Protein AF-A0A238ZY10-F1 (afdb_monomer_lite)

Organism: NCBI:txid147047

InterPro domains:
  IPR012902 Prokaryotic N-terminal methylation site [PF07963] (8-32)
  IPR012902 Prokaryotic N-terminal methylation site [PS00409] (11-31)
  IPR012902 Prokaryotic N-terminal methylation site [TIGR02532] (12-32)
  IPR045584 Pilin-like [SSF54523] (13-118)

Radius of gyration: 29.39 Å; chains: 1; bounding box: 100×25×64 Å

Foldseek 3Di:
DDDDDDPDPPDDDDPVNVVVVVVVVVVVCVPVVVVVVVVVVVVVVVVQVVQVVLLVVLLVVLQVVLCVVVVDRDLFPLSSQVSCPRLHPQQSDQQADDDPQWGWHFDGDLFKTKIFIGGVRRPGTPDIDIDTDPNRD

Secondary structure (DSSP, 8-state):
-----------PPPHHHHHHHHHHHHHHHHHHHHHHHHHHHHHHHHHHHHHHHHHHHHHHHHHHHHHHHHSS--SSHHHHHT-HHHH-TTTTSTT-EEETTEEEEEEE-SSEEEEEEEETTS-SEEEEEEEE-TT--

Sequence (137 aa):
MEQKKQNRREGGFTLIELISVIIILGILAAVVVPKYFDMTDKAQSAAYKGAMSEGMARFNMAYAQYIMNTNAVPTDIPGVLATPSYLGTGAETDTGVNIGDYNMQYVKSATELQVTLRSKGGATVLSTMTTAWPNSN

Structure (mmCIF, N/CA/C/O backbone):
data_AF-A0A238ZY10-F1
#
_entry.id   AF-A0A238ZY10-F1
#
loop_
_atom_site.group_PDB
_atom_site.id
_atom_site.type_symbol
_atom_site.label_atom_id
_atom_site.label_alt_id
_atom_site.label_comp_id
_atom_site.label_asym_id
_atom_site.label_entity_id
_atom_site.label_seq_id
_atom_site.pdbx_PDB_ins_code
_atom_site.Cartn_x
_atom_site.Cartn_y
_atom_site.Cartn_z
_atom_site.occupancy
_atom_site.B_iso_or_equiv
_atom_site.auth_seq_id
_atom_site.auth_comp_id
_atom_site.auth_asym_id
_atom_site.auth_atom_id
_atom_site.pdbx_PDB_model_num
ATOM 1 N N . MET A 1 1 ? -72.941 -11.789 32.526 1.00 57.84 1 MET A N 1
ATOM 2 C CA . MET A 1 1 ? -71.646 -12.473 32.325 1.00 57.84 1 MET A CA 1
ATOM 3 C C . MET A 1 1 ? -70.565 -11.409 32.425 1.00 57.84 1 MET A C 1
ATOM 5 O O . MET A 1 1 ? -70.491 -10.557 31.551 1.00 57.84 1 MET A O 1
ATOM 9 N N . GLU A 1 2 ? -69.832 -11.367 33.534 1.00 55.69 2 GLU A N 1
ATOM 10 C CA . GLU A 1 2 ? -68.807 -10.349 33.797 1.00 55.69 2 GLU A CA 1
ATOM 11 C C . GLU A 1 2 ? -67.499 -10.753 33.097 1.00 55.69 2 GLU A C 1
ATOM 13 O O . GLU A 1 2 ? -66.900 -11.777 33.423 1.00 55.69 2 GLU A O 1
ATOM 18 N N . GLN A 1 3 ? -67.083 -9.994 32.080 1.00 67.00 3 GLN A N 1
ATOM 19 C CA . GLN A 1 3 ? -65.811 -10.225 31.392 1.00 67.00 3 GLN A CA 1
ATOM 20 C C . GLN A 1 3 ? -64.669 -9.614 32.206 1.00 67.00 3 GLN A C 1
ATOM 22 O O . GLN A 1 3 ? -64.454 -8.402 32.212 1.00 67.00 3 GLN A O 1
ATOM 27 N N . LYS A 1 4 ? -63.906 -10.478 32.878 1.00 62.88 4 LYS A N 1
ATOM 28 C CA . LYS A 1 4 ? -62.689 -10.111 33.604 1.00 62.88 4 LYS A CA 1
ATOM 29 C C . LYS A 1 4 ? -61.579 -9.775 32.601 1.00 62.88 4 LYS A C 1
ATOM 31 O O . LYS A 1 4 ? -60.897 -10.661 32.087 1.00 62.88 4 LYS A O 1
ATOM 36 N N . LYS A 1 5 ? -61.415 -8.485 32.294 1.00 67.38 5 LYS A N 1
ATOM 37 C CA . LYS A 1 5 ? -60.354 -7.970 31.417 1.00 67.38 5 LYS A CA 1
ATOM 38 C C . LYS A 1 5 ? -58.996 -8.211 32.089 1.00 67.38 5 LYS A C 1
ATOM 40 O O . LYS A 1 5 ? -58.681 -7.601 33.107 1.00 67.38 5 LYS A O 1
ATOM 45 N N . GLN A 1 6 ? -58.208 -9.144 31.558 1.00 69.94 6 GLN A N 1
ATOM 46 C CA . GLN A 1 6 ? -56.842 -9.378 32.024 1.00 69.94 6 GLN A CA 1
ATOM 47 C C . GLN A 1 6 ? -55.959 -8.201 31.587 1.00 69.94 6 GLN A C 1
ATOM 49 O O . GLN A 1 6 ? -55.618 -8.083 30.411 1.00 69.94 6 GLN A O 1
ATOM 54 N N . ASN A 1 7 ? -55.594 -7.321 32.525 1.00 66.38 7 ASN A N 1
ATOM 55 C CA . ASN A 1 7 ? -54.560 -6.312 32.295 1.00 66.38 7 ASN A CA 1
ATOM 56 C C . ASN A 1 7 ? -53.223 -7.031 32.083 1.00 66.38 7 ASN A C 1
ATOM 58 O O . ASN A 1 7 ? -52.633 -7.558 33.028 1.00 66.38 7 ASN A O 1
ATOM 62 N N . ARG A 1 8 ? -52.749 -7.068 30.834 1.00 70.94 8 ARG A N 1
ATOM 63 C CA . ARG A 1 8 ? -51.366 -7.446 30.539 1.00 70.94 8 ARG A CA 1
ATOM 64 C C . ARG A 1 8 ? -50.479 -6.379 31.173 1.00 70.94 8 ARG A C 1
ATOM 66 O O . ARG A 1 8 ? -50.649 -5.197 30.896 1.00 70.94 8 ARG A O 1
ATOM 73 N N . ARG A 1 9 ? -49.580 -6.787 32.067 1.00 68.94 9 ARG A N 1
ATOM 74 C CA . ARG A 1 9 ? -48.542 -5.899 32.593 1.00 68.94 9 ARG A CA 1
ATOM 75 C C . ARG A 1 9 ? -47.607 -5.578 31.433 1.00 68.94 9 ARG A C 1
ATOM 77 O O . ARG A 1 9 ? -46.805 -6.422 31.049 1.00 68.94 9 ARG A O 1
ATOM 84 N N . GLU A 1 10 ? -47.758 -4.400 30.846 1.00 68.38 10 GLU A N 1
ATOM 85 C CA . GLU A 1 10 ? -46.750 -3.834 29.957 1.00 68.38 10 GLU A CA 1
ATOM 86 C C . GLU A 1 10 ? -45.498 -3.596 30.809 1.00 68.38 10 GLU A C 1
ATOM 88 O O . GLU A 1 10 ? -45.470 -2.729 31.682 1.00 68.38 10 GLU A O 1
ATOM 93 N N . GLY A 1 11 ? -44.502 -4.469 30.649 1.00 73.00 11 GLY A N 1
ATOM 94 C CA . GLY A 1 11 ? -43.211 -4.333 31.310 1.00 73.00 11 GLY A CA 1
ATOM 95 C C . GLY A 1 11 ? -42.468 -3.157 30.693 1.00 73.00 11 GLY A C 1
ATOM 96 O O . GLY A 1 11 ? -41.996 -3.256 29.565 1.00 73.00 11 GLY A O 1
ATOM 97 N N . GLY A 1 12 ? -42.416 -2.034 31.406 1.00 76.69 12 GLY A N 1
ATOM 98 C CA . GLY A 1 12 ? -41.589 -0.896 31.017 1.00 76.69 12 GLY A CA 1
ATOM 99 C C . GLY A 1 12 ? -40.100 -1.238 31.102 1.00 76.69 12 GLY A C 1
ATOM 100 O O . GLY A 1 12 ? -39.686 -2.001 31.973 1.00 76.69 12 GLY A O 1
ATOM 101 N N . PHE A 1 13 ? -39.307 -0.654 30.204 1.00 82.00 13 PHE A N 1
ATOM 102 C CA . PHE A 1 13 ? -37.849 -0.768 30.198 1.00 82.00 13 PHE A CA 1
ATOM 103 C C . PHE A 1 13 ? -37.267 -0.119 31.460 1.00 82.00 13 PHE A C 1
ATOM 105 O O . PHE A 1 13 ? -37.601 1.025 31.782 1.00 82.00 13 PHE A O 1
ATOM 112 N N . THR A 1 14 ? -36.417 -0.829 32.198 1.00 90.19 14 THR A N 1
ATOM 113 C CA . THR A 1 14 ? -35.843 -0.297 33.438 1.00 90.19 14 THR A CA 1
ATOM 114 C C . THR A 1 14 ? -34.590 0.538 33.158 1.00 90.19 14 THR A C 1
ATOM 116 O O . THR A 1 14 ? -33.818 0.268 32.238 1.00 90.19 14 THR A O 1
ATOM 119 N N . LEU A 1 15 ? -34.336 1.561 33.983 1.00 91.38 15 LEU A N 1
ATOM 120 C CA . LEU A 1 15 ? -33.096 2.345 33.880 1.00 91.38 15 LEU A CA 1
ATOM 121 C C . LEU A 1 15 ? -31.853 1.476 34.112 1.00 91.38 15 LEU A C 1
ATOM 123 O O . LEU A 1 15 ? -30.816 1.710 33.496 1.00 91.38 15 LEU A O 1
ATOM 127 N N . ILE A 1 16 ? -31.960 0.455 34.967 1.00 92.06 16 ILE A N 1
ATOM 128 C CA . ILE A 1 16 ? -30.852 -0.461 35.239 1.00 92.06 16 ILE A CA 1
ATOM 129 C C . ILE A 1 16 ? -30.516 -1.336 34.024 1.00 92.06 16 ILE A C 1
ATOM 131 O O . ILE A 1 16 ? -29.337 -1.575 33.769 1.00 92.06 16 ILE A O 1
ATOM 135 N N . GLU A 1 17 ? -31.510 -1.741 33.223 1.00 91.06 17 GLU A N 1
ATOM 136 C CA . GLU A 1 17 ? -31.268 -2.430 31.948 1.00 91.06 17 GLU A CA 1
ATOM 137 C C . GLU A 1 17 ? -30.469 -1.541 30.998 1.00 91.06 17 GLU A C 1
ATOM 139 O O . GLU A 1 17 ? -29.444 -1.985 30.484 1.00 91.06 17 GLU A O 1
ATOM 144 N N . LEU A 1 18 ? -30.844 -0.265 30.847 1.00 92.94 18 LEU A N 1
ATOM 145 C CA . LEU A 1 18 ? -30.088 0.663 30.000 1.00 92.94 18 LEU A CA 1
ATOM 146 C C . LEU A 1 18 ? -28.638 0.824 30.486 1.00 92.94 18 LEU A C 1
ATOM 148 O O . LEU A 1 18 ? -27.702 0.762 29.690 1.00 92.94 18 LEU A O 1
ATOM 152 N N . ILE A 1 19 ? -28.455 1.010 31.798 1.00 95.25 19 ILE A N 1
ATOM 153 C CA . ILE A 1 19 ? -27.143 1.239 32.416 1.00 95.25 19 ILE A CA 1
ATOM 154 C C . ILE A 1 19 ? -26.244 0.007 32.263 1.00 95.25 19 ILE A C 1
ATOM 156 O O . ILE A 1 19 ? -25.077 0.133 31.897 1.00 95.25 19 ILE A O 1
ATOM 160 N N . SER A 1 20 ? -26.775 -1.194 32.493 1.00 94.50 20 SER A N 1
ATOM 161 C CA . SER A 1 20 ? -25.995 -2.425 32.336 1.00 94.50 20 SER A CA 1
ATOM 162 C C . SER A 1 20 ? -25.524 -2.633 30.890 1.00 94.50 20 SER A C 1
ATOM 164 O O . SER A 1 20 ? -24.373 -3.007 30.669 1.00 94.50 20 SER A O 1
ATOM 166 N N . VAL A 1 21 ? -26.361 -2.301 29.899 1.00 95.50 21 VAL A N 1
ATOM 167 C CA . VAL A 1 21 ? -26.024 -2.423 28.474 1.00 95.50 21 VAL A CA 1
ATOM 168 C C . VAL A 1 21 ? -24.904 -1.463 28.081 1.00 95.50 21 VAL A C 1
ATOM 170 O O . VAL A 1 21 ? -23.936 -1.892 27.455 1.00 95.50 21 VAL A O 1
ATOM 173 N N . ILE A 1 22 ? -24.978 -0.187 28.473 1.00 96.06 22 ILE A N 1
ATOM 174 C CA . ILE A 1 22 ? -23.916 0.780 28.144 1.00 96.06 22 ILE A CA 1
ATOM 175 C C . ILE A 1 22 ? -22.592 0.445 28.842 1.00 96.06 22 ILE A C 1
ATOM 177 O O . ILE A 1 22 ? -21.535 0.676 28.261 1.00 96.06 22 ILE A O 1
ATOM 181 N N . ILE A 1 23 ? -22.629 -0.147 30.044 1.00 96.56 23 ILE A N 1
ATOM 182 C CA . ILE A 1 23 ? -21.424 -0.619 30.743 1.00 96.56 23 ILE A CA 1
ATOM 183 C C . ILE A 1 23 ? -20.775 -1.761 29.958 1.00 96.56 23 ILE A C 1
ATOM 185 O O . ILE A 1 23 ? -19.575 -1.716 29.688 1.00 96.56 23 ILE A O 1
ATOM 189 N N . ILE A 1 24 ? -21.560 -2.762 29.550 1.00 96.75 24 ILE A N 1
ATOM 190 C CA . ILE A 1 24 ? -21.052 -3.895 28.766 1.00 96.75 24 ILE A CA 1
ATOM 191 C C . ILE A 1 24 ? -20.489 -3.404 27.425 1.00 96.75 24 ILE A C 1
ATOM 193 O O . ILE A 1 24 ? -19.367 -3.764 27.066 1.00 96.75 24 ILE A O 1
ATOM 197 N N . LEU A 1 25 ? -21.219 -2.541 26.708 1.00 96.81 25 LEU A N 1
ATOM 198 C CA . LEU A 1 25 ? -20.749 -1.947 25.453 1.00 96.81 25 LEU A CA 1
ATOM 199 C C . LEU A 1 25 ? -19.479 -1.109 25.653 1.00 96.81 25 LEU A C 1
ATOM 201 O O . LEU A 1 25 ? -18.592 -1.166 24.808 1.00 96.81 25 LEU A O 1
ATOM 205 N N . GLY A 1 26 ? -19.350 -0.392 26.771 1.00 97.06 26 GLY A N 1
ATOM 206 C CA . GLY A 1 26 ? -18.149 0.371 27.112 1.00 97.06 26 GLY A CA 1
ATOM 207 C C . GLY A 1 26 ? -16.914 -0.512 27.300 1.00 97.06 26 GLY A C 1
ATOM 208 O O . GLY A 1 26 ? -15.859 -0.220 26.738 1.00 97.06 26 GLY A O 1
ATOM 209 N N . ILE A 1 27 ? -17.049 -1.629 28.024 1.00 97.25 27 ILE A N 1
ATOM 210 C CA . ILE A 1 27 ? -15.952 -2.591 28.229 1.00 97.25 27 ILE A CA 1
ATOM 211 C C . ILE A 1 27 ? -15.562 -3.255 26.902 1.00 97.25 27 ILE A C 1
ATOM 213 O O . ILE A 1 27 ? -14.376 -3.348 26.580 1.00 97.25 27 ILE A O 1
ATOM 217 N N . LEU A 1 28 ? -16.547 -3.687 26.107 1.00 97.38 28 LEU A N 1
ATOM 218 C CA . LEU A 1 28 ? -16.291 -4.288 24.796 1.00 97.38 28 LEU A CA 1
ATOM 219 C C . LEU A 1 28 ? -15.612 -3.296 23.847 1.00 97.38 28 LEU A C 1
ATOM 221 O O . LEU A 1 28 ? -14.628 -3.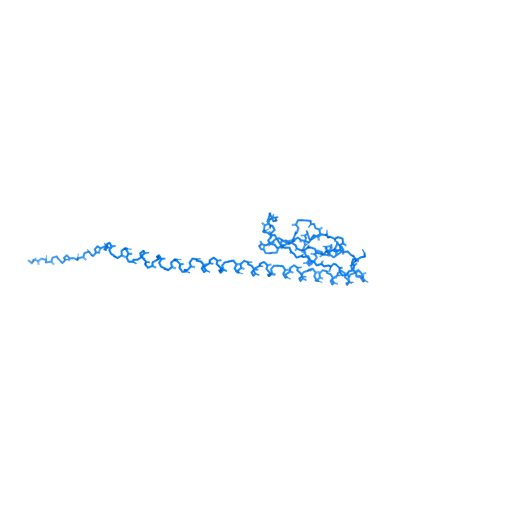652 23.200 1.00 97.38 28 LEU A O 1
ATOM 225 N N . ALA A 1 29 ? -16.086 -2.049 23.796 1.00 96.56 29 ALA A N 1
ATOM 226 C CA . ALA A 1 29 ? -15.497 -1.008 22.961 1.00 96.56 29 ALA A CA 1
ATOM 227 C C . ALA A 1 29 ? -14.040 -0.727 23.351 1.00 96.56 29 ALA A C 1
ATOM 229 O O . ALA A 1 29 ? -13.185 -0.655 22.470 1.00 96.56 29 ALA A O 1
ATOM 230 N N . ALA A 1 30 ? -13.731 -0.655 24.651 1.00 96.50 30 ALA A N 1
ATOM 231 C CA . ALA A 1 30 ? -12.373 -0.407 25.134 1.00 96.50 30 ALA A CA 1
ATOM 232 C C . ALA A 1 30 ? -11.353 -1.455 24.646 1.00 96.50 30 ALA A C 1
ATOM 234 O O . ALA A 1 30 ? -10.201 -1.114 24.390 1.00 96.50 30 ALA A O 1
ATOM 235 N N . VAL A 1 31 ? -11.768 -2.715 24.477 1.00 95.50 31 VAL A N 1
ATOM 236 C CA . VAL A 1 31 ? -10.890 -3.801 24.005 1.00 95.50 31 VAL A CA 1
ATOM 237 C C . VAL A 1 31 ? -10.902 -3.940 22.480 1.00 95.50 31 VAL A C 1
ATOM 239 O O . VAL A 1 31 ? -9.864 -4.185 21.865 1.00 95.50 31 VAL A O 1
ATOM 242 N N . VAL A 1 32 ? -12.070 -3.810 21.847 1.00 96.06 32 VAL A N 1
ATOM 243 C CA . VAL A 1 32 ? -12.244 -4.090 20.412 1.00 96.06 32 VAL A CA 1
ATOM 244 C C . VAL A 1 32 ? -11.706 -2.962 19.538 1.00 96.06 32 VAL A C 1
ATOM 246 O O . VAL A 1 32 ? -11.076 -3.239 18.519 1.00 96.06 32 VAL A O 1
ATOM 249 N N . VAL A 1 33 ? -11.922 -1.705 19.927 1.00 95.88 33 VAL A N 1
ATOM 250 C CA . VAL A 1 33 ? -11.533 -0.531 19.133 1.00 95.88 33 VAL A CA 1
ATOM 251 C C . VAL A 1 33 ? -10.026 -0.479 18.827 1.00 95.88 33 VAL A C 1
ATOM 253 O O . VAL A 1 33 ? -9.693 -0.388 17.646 1.00 95.88 33 VAL A O 1
ATOM 256 N N . PRO A 1 34 ? -9.095 -0.592 19.800 1.00 94.56 34 PRO A N 1
ATOM 257 C CA . PRO A 1 34 ? -7.663 -0.548 19.485 1.00 94.56 34 PRO A CA 1
ATOM 258 C C . PRO A 1 34 ? -7.238 -1.707 18.574 1.00 94.56 34 PRO A C 1
ATOM 260 O O . PRO A 1 34 ? -6.538 -1.505 17.586 1.00 94.56 34 PRO A O 1
ATOM 263 N N . LYS A 1 35 ? -7.749 -2.917 18.834 1.00 95.38 35 LYS A N 1
ATOM 264 C CA . LYS A 1 35 ? -7.467 -4.098 18.008 1.00 95.38 35 LYS A CA 1
ATOM 265 C C . LYS A 1 35 ? -7.974 -3.941 16.573 1.00 95.38 35 LYS A C 1
ATOM 267 O O . LYS A 1 35 ? -7.349 -4.455 15.647 1.00 95.38 35 LYS A O 1
ATOM 272 N N . TYR A 1 36 ? -9.115 -3.278 16.388 1.00 95.62 36 TYR A N 1
ATOM 273 C CA . TYR A 1 36 ? -9.661 -3.004 15.066 1.00 95.62 36 TYR A CA 1
ATOM 274 C C . TYR A 1 36 ? -8.716 -2.107 14.260 1.00 95.62 36 TYR A C 1
ATOM 276 O O . TYR A 1 36 ? -8.369 -2.479 13.141 1.00 95.62 36 TYR A O 1
ATOM 284 N N . PHE A 1 37 ? -8.231 -1.006 14.845 1.00 95.69 37 PHE A N 1
ATOM 285 C CA . PHE A 1 37 ? -7.269 -0.116 14.185 1.00 95.69 37 PHE A CA 1
ATOM 286 C C . PHE A 1 37 ? -5.946 -0.823 13.855 1.00 95.69 37 PHE A C 1
ATOM 288 O O . PHE A 1 37 ? -5.485 -0.770 12.716 1.00 95.69 37 PHE A O 1
ATOM 295 N N . ASP A 1 38 ? -5.398 -1.603 14.790 1.00 96.12 38 ASP A N 1
ATOM 296 C CA . ASP A 1 38 ? -4.190 -2.397 14.529 1.00 96.12 38 ASP A CA 1
ATOM 297 C C . ASP A 1 38 ? -4.381 -3.384 13.364 1.00 96.12 38 ASP A C 1
ATOM 299 O O . ASP A 1 38 ? -3.466 -3.637 12.577 1.00 96.12 38 ASP A O 1
ATOM 303 N N . MET A 1 39 ? -5.567 -3.992 13.259 1.00 96.25 39 MET A N 1
ATOM 304 C CA . MET A 1 39 ? -5.887 -4.921 12.177 1.00 96.25 39 MET A CA 1
ATOM 305 C C . MET A 1 39 ? -6.015 -4.195 10.838 1.00 96.25 39 MET A C 1
ATOM 307 O O . MET A 1 39 ? -5.508 -4.702 9.834 1.00 96.25 39 MET A O 1
ATOM 311 N N . THR A 1 40 ? -6.651 -3.020 10.809 1.00 95.38 40 THR A N 1
ATOM 312 C CA . THR A 1 40 ? -6.759 -2.225 9.582 1.00 95.38 40 THR A CA 1
ATOM 313 C C . THR A 1 40 ? -5.396 -1.747 9.097 1.00 95.38 40 THR A C 1
ATOM 315 O O . THR A 1 40 ? -5.118 -1.845 7.904 1.00 95.38 40 THR A O 1
ATOM 318 N N . ASP A 1 41 ? -4.508 -1.336 10.002 1.00 93.06 41 ASP A N 1
ATOM 319 C CA . ASP A 1 41 ? -3.162 -0.876 9.646 1.00 93.06 41 ASP A CA 1
ATOM 320 C C . ASP A 1 41 ? -2.307 -2.020 9.091 1.00 93.06 41 ASP A C 1
ATOM 322 O O . ASP A 1 41 ? -1.626 -1.878 8.070 1.00 93.06 41 ASP A O 1
ATOM 326 N N . LYS A 1 42 ? -2.395 -3.208 9.705 1.00 94.12 42 LYS A N 1
ATOM 327 C CA . LYS A 1 42 ? -1.742 -4.421 9.187 1.00 94.12 42 LYS A CA 1
ATOM 328 C C . LYS A 1 42 ? -2.277 -4.815 7.814 1.00 94.12 42 LYS A C 1
ATOM 330 O O . LYS A 1 42 ? -1.484 -5.179 6.945 1.00 94.12 42 LYS A O 1
ATOM 335 N N . ALA A 1 43 ? -3.591 -4.729 7.607 1.00 93.69 43 ALA A N 1
ATOM 336 C CA . ALA A 1 43 ? -4.211 -5.022 6.319 1.00 93.69 43 ALA A CA 1
ATOM 337 C C . ALA A 1 43 ? -3.741 -4.042 5.232 1.00 93.69 43 ALA A C 1
ATOM 339 O O . ALA A 1 43 ? -3.356 -4.477 4.147 1.00 93.69 43 ALA A O 1
ATOM 340 N N . GLN A 1 44 ? -3.684 -2.741 5.536 1.00 90.50 44 GLN A N 1
ATOM 341 C CA . GLN A 1 44 ? -3.158 -1.732 4.612 1.00 90.50 44 GLN A CA 1
ATOM 342 C C . GLN A 1 44 ? -1.680 -1.969 4.286 1.00 90.50 44 GLN A C 1
ATOM 344 O O . GLN A 1 44 ? -1.303 -1.980 3.118 1.00 90.50 44 GLN A O 1
ATOM 349 N N . SER A 1 45 ? -0.842 -2.239 5.293 1.00 90.00 45 SER A N 1
ATOM 350 C CA . SER A 1 45 ? 0.578 -2.537 5.073 1.00 90.00 45 SER A CA 1
ATOM 351 C C . SER A 1 45 ? 0.783 -3.778 4.196 1.00 90.00 45 SER A C 1
ATOM 353 O O . SER A 1 45 ? 1.642 -3.780 3.311 1.00 90.00 45 SER A O 1
ATOM 355 N N . ALA A 1 46 ? -0.020 -4.827 4.401 1.00 91.44 46 ALA A N 1
ATOM 356 C CA . ALA A 1 46 ? 0.008 -6.022 3.563 1.00 91.44 46 ALA A CA 1
ATOM 357 C C . ALA A 1 46 ? -0.403 -5.714 2.115 1.00 91.44 46 ALA A C 1
ATOM 359 O O . ALA A 1 46 ? 0.263 -6.174 1.186 1.00 91.44 46 ALA A O 1
ATOM 360 N N . ALA A 1 47 ? -1.435 -4.889 1.918 1.00 90.44 47 ALA A N 1
ATOM 361 C CA . ALA A 1 47 ? -1.863 -4.448 0.594 1.00 90.44 47 ALA A CA 1
ATOM 362 C C . ALA A 1 47 ? -0.772 -3.632 -0.125 1.00 90.44 47 ALA A C 1
ATOM 364 O O . ALA A 1 47 ? -0.480 -3.904 -1.289 1.00 90.44 47 ALA A O 1
ATOM 365 N N . TYR A 1 48 ? -0.090 -2.714 0.575 1.00 89.62 48 TYR A N 1
ATOM 366 C CA . TYR A 1 48 ? 1.024 -1.941 0.006 1.00 89.62 48 TYR A CA 1
ATOM 367 C C . TYR A 1 48 ? 2.179 -2.840 -0.441 1.00 89.62 48 TYR A C 1
ATOM 369 O O . TYR A 1 48 ? 2.712 -2.675 -1.537 1.00 89.62 48 TYR A O 1
ATOM 377 N N . LYS A 1 49 ? 2.550 -3.826 0.384 1.00 89.00 49 LYS A N 1
ATOM 378 C CA . LYS A 1 49 ? 3.595 -4.799 0.036 1.00 89.00 49 LYS A CA 1
ATOM 379 C C . LYS A 1 49 ? 3.196 -5.661 -1.162 1.00 89.00 49 LYS A C 1
ATOM 381 O O . LYS A 1 49 ? 4.032 -5.899 -2.029 1.00 89.00 49 LYS A O 1
ATOM 386 N N . GLY A 1 50 ? 1.937 -6.097 -1.222 1.00 90.69 50 GLY A N 1
ATOM 387 C CA . GLY A 1 50 ? 1.402 -6.859 -2.350 1.00 90.69 50 GLY A CA 1
ATOM 388 C C . GLY A 1 50 ? 1.483 -6.076 -3.660 1.00 90.69 50 GLY A C 1
ATOM 389 O O . GLY A 1 50 ? 2.051 -6.569 -4.631 1.00 90.69 50 GLY A O 1
ATOM 390 N N . ALA A 1 51 ? 1.014 -4.827 -3.653 1.00 89.44 51 ALA A N 1
ATOM 391 C CA . ALA A 1 51 ? 1.073 -3.956 -4.824 1.00 89.44 51 ALA A CA 1
ATOM 392 C C . ALA A 1 51 ? 2.519 -3.667 -5.264 1.00 89.44 51 ALA A C 1
ATOM 394 O O . ALA A 1 51 ? 2.833 -3.745 -6.448 1.00 89.44 51 ALA A O 1
ATOM 395 N N . MET A 1 52 ? 3.431 -3.411 -4.319 1.00 87.75 52 MET A N 1
ATOM 396 C CA . MET A 1 52 ? 4.850 -3.207 -4.635 1.00 87.75 52 MET A CA 1
ATOM 397 C C . MET A 1 52 ? 5.486 -4.457 -5.265 1.00 87.75 52 MET A C 1
ATOM 399 O O . MET A 1 52 ? 6.229 -4.354 -6.242 1.00 87.75 52 MET A O 1
ATOM 403 N N . SER A 1 53 ? 5.170 -5.646 -4.739 1.00 88.94 53 SER A N 1
ATOM 404 C CA . SER A 1 53 ? 5.636 -6.917 -5.304 1.00 88.94 53 SER A CA 1
ATOM 405 C C . SER A 1 53 ? 5.119 -7.134 -6.726 1.00 88.94 53 SER A C 1
ATOM 407 O O . SER A 1 53 ? 5.852 -7.659 -7.563 1.00 88.94 53 SER A O 1
ATOM 409 N N . GLU A 1 54 ? 3.879 -6.735 -7.011 1.00 88.12 54 GLU A N 1
ATOM 410 C CA . GLU A 1 54 ? 3.324 -6.798 -8.361 1.00 88.12 54 GLU A CA 1
ATOM 411 C C . GLU A 1 54 ? 4.098 -5.887 -9.320 1.00 88.12 54 GLU A C 1
ATOM 413 O O . GLU A 1 54 ? 4.517 -6.342 -10.384 1.00 88.12 54 GLU A O 1
ATOM 418 N N . GLY A 1 55 ? 4.367 -4.634 -8.944 1.00 85.88 55 GLY A N 1
ATOM 419 C CA . GLY A 1 55 ? 5.155 -3.734 -9.790 1.00 85.88 55 GLY A CA 1
ATOM 420 C C . GLY A 1 55 ? 6.568 -4.244 -10.066 1.00 85.88 55 GLY A C 1
ATOM 421 O O . GLY A 1 55 ? 7.039 -4.179 -11.198 1.00 85.88 55 GLY A O 1
ATOM 422 N N . MET A 1 56 ? 7.221 -4.845 -9.070 1.00 85.31 56 MET A N 1
ATOM 423 C CA . MET A 1 56 ? 8.513 -5.519 -9.259 1.00 85.31 56 MET A CA 1
ATOM 424 C C . MET A 1 56 ? 8.437 -6.707 -10.212 1.00 85.31 56 MET A C 1
ATOM 426 O O . MET A 1 56 ? 9.287 -6.845 -11.092 1.00 85.31 56 MET A O 1
ATOM 430 N N . ALA A 1 57 ? 7.401 -7.537 -10.101 1.00 88.56 57 ALA A N 1
ATOM 431 C CA . ALA A 1 57 ? 7.192 -8.632 -11.040 1.00 88.56 57 ALA A CA 1
ATOM 432 C C . ALA A 1 57 ? 6.986 -8.113 -12.473 1.00 88.56 57 ALA A C 1
ATOM 434 O O . ALA A 1 57 ? 7.593 -8.629 -13.411 1.00 88.56 57 ALA A O 1
ATOM 435 N N . ARG A 1 58 ? 6.190 -7.050 -12.645 1.00 87.56 58 ARG A N 1
ATOM 436 C CA . ARG A 1 58 ? 5.948 -6.415 -13.951 1.00 87.56 58 ARG A CA 1
ATOM 437 C C . ARG A 1 58 ? 7.221 -5.799 -14.532 1.00 87.56 58 ARG A C 1
ATOM 439 O O . ARG A 1 58 ? 7.468 -5.960 -15.725 1.00 87.56 58 ARG A O 1
ATOM 446 N N . PHE A 1 59 ? 8.052 -5.174 -13.698 1.00 85.88 59 PHE A N 1
ATOM 447 C CA . PHE A 1 59 ? 9.357 -4.655 -14.103 1.00 85.88 59 PHE A CA 1
ATOM 448 C C . PHE A 1 59 ? 10.306 -5.762 -14.567 1.00 85.88 59 PHE A C 1
ATOM 450 O O . PHE A 1 59 ? 10.896 -5.647 -15.636 1.00 85.88 59 PHE A O 1
ATOM 457 N N . ASN A 1 60 ? 10.401 -6.869 -13.830 1.00 88.12 60 ASN A N 1
ATOM 458 C CA . ASN A 1 60 ? 11.229 -8.009 -14.232 1.00 88.12 60 ASN A CA 1
ATOM 459 C C . ASN A 1 60 ? 10.765 -8.626 -15.560 1.00 88.12 60 ASN A C 1
ATOM 461 O O . ASN A 1 60 ? 11.589 -8.998 -16.394 1.00 88.12 60 ASN A O 1
ATOM 465 N N . MET A 1 61 ? 9.450 -8.701 -15.783 1.00 89.56 61 MET A N 1
ATOM 466 C CA . MET A 1 61 ? 8.886 -9.163 -17.054 1.00 89.56 61 MET A CA 1
ATOM 467 C C . MET A 1 61 ? 9.227 -8.212 -18.207 1.00 89.56 61 MET A C 1
ATOM 469 O O . MET A 1 61 ? 9.636 -8.671 -19.271 1.00 89.56 61 MET A O 1
ATOM 473 N N . ALA A 1 62 ? 9.115 -6.898 -17.991 1.00 88.94 62 ALA A N 1
ATOM 474 C CA . ALA A 1 62 ? 9.534 -5.876 -18.952 1.00 88.94 62 ALA A CA 1
ATOM 475 C C . ALA A 1 62 ? 11.034 -5.950 -19.271 1.00 88.94 62 ALA A C 1
ATOM 477 O O . ALA A 1 62 ? 11.422 -5.944 -20.438 1.00 88.94 62 ALA A O 1
ATOM 478 N N . TYR A 1 63 ? 11.874 -6.114 -18.249 1.00 87.94 63 TYR A N 1
ATOM 479 C CA . TYR A 1 63 ? 13.316 -6.294 -18.397 1.00 87.94 63 TYR A CA 1
ATOM 480 C C . TYR A 1 63 ? 13.650 -7.526 -19.251 1.00 87.94 63 TYR A C 1
ATOM 482 O O . TYR A 1 63 ? 14.432 -7.440 -20.198 1.00 87.94 63 TYR A O 1
ATOM 490 N N . ALA A 1 64 ? 13.017 -8.668 -18.967 1.00 89.12 64 ALA A N 1
ATOM 491 C CA . ALA A 1 64 ? 13.198 -9.883 -19.756 1.00 89.12 64 ALA A CA 1
ATOM 492 C C . ALA A 1 64 ? 12.760 -9.680 -21.215 1.00 89.12 64 ALA A C 1
ATOM 494 O O . ALA A 1 64 ? 13.474 -10.072 -22.138 1.00 89.12 64 ALA A O 1
ATOM 495 N N . GLN A 1 65 ? 11.624 -9.012 -21.437 1.00 88.75 65 GLN A N 1
ATOM 496 C CA . GLN A 1 65 ? 11.135 -8.728 -22.784 1.00 88.75 65 GLN A CA 1
ATOM 497 C C . GLN A 1 65 ? 12.065 -7.795 -23.565 1.00 88.75 65 GLN A C 1
ATOM 499 O O . GLN A 1 65 ? 12.273 -7.999 -24.761 1.00 88.75 65 GLN A O 1
ATOM 504 N N . TYR A 1 66 ? 12.659 -6.803 -22.897 1.00 87.44 66 TYR A N 1
ATOM 505 C CA . TYR A 1 66 ? 13.644 -5.919 -23.512 1.00 87.44 66 TYR A CA 1
ATOM 506 C C . TYR A 1 66 ? 14.829 -6.714 -24.067 1.00 87.44 66 TYR A C 1
ATOM 508 O O . TYR A 1 66 ? 15.201 -6.533 -25.228 1.00 87.44 66 TYR A O 1
ATOM 516 N N . ILE A 1 67 ? 15.379 -7.638 -23.274 1.00 89.62 67 ILE A N 1
ATOM 517 C CA . ILE A 1 67 ? 16.500 -8.485 -23.702 1.00 89.62 67 ILE A CA 1
ATOM 518 C C . ILE A 1 67 ? 16.088 -9.363 -24.883 1.00 89.62 67 ILE A C 1
ATOM 520 O O . ILE A 1 67 ? 16.834 -9.467 -25.852 1.00 89.62 67 ILE A O 1
ATOM 524 N N . MET A 1 68 ? 14.892 -9.956 -24.841 1.00 89.94 68 MET A N 1
ATOM 525 C CA . MET A 1 68 ? 14.396 -10.805 -25.930 1.00 89.94 68 MET A CA 1
ATOM 526 C C . MET A 1 68 ? 14.214 -10.045 -27.250 1.00 89.94 68 MET A C 1
ATOM 528 O O . MET A 1 68 ? 14.448 -10.610 -28.314 1.00 89.94 68 MET A O 1
ATOM 532 N N . ASN A 1 69 ? 13.803 -8.777 -27.195 1.00 88.50 69 ASN A N 1
ATOM 533 C CA . ASN A 1 69 ? 13.523 -7.983 -28.393 1.00 88.50 69 ASN A CA 1
ATOM 534 C C . ASN A 1 69 ? 14.767 -7.292 -28.962 1.00 88.50 69 ASN A C 1
ATOM 536 O O . ASN A 1 69 ? 14.898 -7.157 -30.176 1.00 88.50 69 ASN A O 1
ATOM 540 N N . THR A 1 70 ? 15.667 -6.827 -28.095 1.00 87.75 70 THR A N 1
ATOM 541 C CA . THR A 1 70 ? 16.844 -6.040 -28.502 1.00 87.75 70 THR A CA 1
ATOM 542 C C . THR A 1 70 ? 18.121 -6.872 -28.589 1.00 87.75 70 THR A C 1
ATOM 544 O O . THR A 1 70 ? 19.110 -6.402 -29.146 1.00 87.75 70 THR A O 1
ATOM 547 N N . ASN A 1 71 ? 18.114 -8.098 -28.048 1.00 88.69 71 ASN A N 1
ATOM 548 C CA . ASN A 1 71 ? 19.306 -8.924 -27.827 1.00 88.69 71 ASN A CA 1
ATOM 549 C C . ASN A 1 71 ? 20.416 -8.192 -27.049 1.00 88.69 71 ASN A C 1
ATOM 551 O O . ASN A 1 71 ? 21.594 -8.525 -27.179 1.00 88.69 71 ASN A O 1
ATOM 555 N N . ALA A 1 72 ? 20.050 -7.196 -26.242 1.00 86.38 72 ALA A N 1
ATOM 556 C CA . ALA A 1 72 ? 20.964 -6.395 -25.448 1.00 86.38 72 ALA A CA 1
ATOM 557 C C . ALA A 1 72 ? 20.460 -6.282 -24.008 1.00 86.38 72 ALA A C 1
ATOM 559 O O . ALA A 1 72 ? 19.258 -6.264 -23.740 1.00 86.38 72 ALA A O 1
ATOM 560 N N . VAL A 1 73 ? 21.398 -6.195 -23.066 1.00 85.06 73 VAL A N 1
ATOM 561 C CA . VAL A 1 73 ? 21.074 -5.881 -21.673 1.00 85.06 73 VAL A CA 1
ATOM 562 C C . VAL A 1 73 ? 20.761 -4.382 -21.596 1.00 85.06 73 VAL A C 1
ATOM 564 O O . VAL A 1 73 ? 21.589 -3.591 -22.055 1.00 85.06 73 VAL A O 1
ATOM 567 N N . PRO A 1 74 ? 19.604 -3.964 -21.051 1.00 83.38 74 PRO A N 1
ATOM 568 C CA . PRO A 1 74 ? 19.246 -2.551 -21.004 1.00 83.38 74 PRO A CA 1
ATOM 569 C C . PRO A 1 74 ? 20.226 -1.804 -20.112 1.00 83.38 74 PRO A C 1
ATOM 571 O O . PRO A 1 74 ? 20.334 -2.126 -18.938 1.00 83.38 74 PRO A O 1
ATOM 574 N N . THR A 1 75 ? 20.950 -0.829 -20.654 1.00 82.06 75 THR A N 1
ATOM 575 C CA . THR A 1 75 ? 21.950 -0.032 -19.918 1.00 82.06 75 THR A CA 1
ATOM 576 C C . THR A 1 75 ? 21.328 1.069 -19.070 1.00 82.06 75 THR A C 1
ATOM 578 O O . THR A 1 75 ? 22.007 1.671 -18.246 1.00 82.06 75 THR A O 1
ATOM 581 N N . ASP A 1 76 ? 20.039 1.339 -19.262 1.00 79.50 76 ASP A N 1
ATOM 582 C CA . ASP A 1 76 ? 19.296 2.344 -18.529 1.00 79.50 76 ASP A CA 1
ATOM 583 C C . ASP A 1 76 ? 17.859 1.890 -18.227 1.00 79.50 76 ASP A C 1
ATOM 585 O O . ASP A 1 76 ? 17.287 0.999 -18.859 1.00 79.50 76 ASP A O 1
ATOM 589 N N . ILE A 1 77 ? 17.269 2.520 -17.215 1.00 79.12 77 ILE A N 1
ATOM 590 C CA . ILE A 1 77 ? 15.895 2.250 -16.787 1.00 79.12 77 ILE A CA 1
ATOM 591 C C . ILE A 1 77 ? 14.861 2.659 -17.853 1.00 79.12 77 ILE A C 1
ATOM 593 O O . ILE A 1 77 ? 13.928 1.886 -18.076 1.00 79.12 77 ILE A O 1
ATOM 597 N N . PRO A 1 78 ? 14.983 3.812 -18.551 1.00 79.75 78 PRO A N 1
ATOM 598 C CA . PRO A 1 78 ? 14.040 4.194 -19.603 1.00 79.75 78 PRO A CA 1
ATOM 599 C C . PRO A 1 78 ? 13.882 3.157 -20.710 1.00 79.75 78 PRO A C 1
ATOM 601 O O . PRO A 1 78 ? 12.761 2.962 -21.173 1.00 79.75 78 PRO A O 1
ATOM 604 N N . GLY A 1 79 ? 14.960 2.468 -21.106 1.00 77.81 79 GLY A N 1
ATOM 605 C CA . GLY A 1 79 ? 14.878 1.393 -22.090 1.00 77.81 79 GLY A CA 1
ATOM 606 C C . GLY A 1 79 ? 13.908 0.289 -21.665 1.00 77.81 79 GLY A C 1
ATOM 607 O O . GLY A 1 79 ? 13.122 -0.189 -22.479 1.00 77.81 79 GLY A O 1
ATOM 608 N N . VAL A 1 80 ? 13.896 -0.059 -20.376 1.00 83.31 80 VAL A N 1
ATOM 609 C CA . VAL A 1 80 ? 12.963 -1.047 -19.816 1.00 83.31 80 VAL A CA 1
ATOM 610 C C . VAL A 1 80 ? 11.553 -0.486 -19.693 1.00 83.31 80 VAL A C 1
ATOM 612 O O . VAL A 1 80 ? 10.592 -1.164 -20.051 1.00 83.31 80 VAL A O 1
ATOM 615 N N . LEU A 1 81 ? 11.409 0.751 -19.211 1.00 81.56 81 LEU A N 1
ATOM 616 C CA . LEU A 1 81 ? 10.095 1.367 -19.005 1.00 81.56 81 LEU A CA 1
ATOM 617 C C . LEU A 1 81 ? 9.322 1.577 -20.310 1.00 81.56 81 LEU A C 1
ATOM 619 O O . LEU A 1 81 ? 8.100 1.473 -20.297 1.00 81.56 81 LEU A O 1
ATOM 623 N N . ALA A 1 82 ? 10.029 1.758 -21.428 1.00 77.38 82 ALA A N 1
ATOM 624 C CA . ALA A 1 82 ? 9.459 1.870 -22.767 1.00 77.38 82 ALA A CA 1
ATOM 625 C C . ALA A 1 82 ? 8.864 0.556 -23.322 1.00 77.38 82 ALA A C 1
ATOM 627 O O . ALA A 1 82 ? 8.528 0.497 -24.504 1.00 77.38 82 ALA A O 1
ATOM 628 N N . THR A 1 83 ? 8.754 -0.511 -22.515 1.00 77.88 83 THR A N 1
ATOM 629 C CA . THR A 1 83 ? 8.081 -1.772 -22.876 1.00 77.88 83 THR A CA 1
ATOM 630 C C . THR A 1 83 ? 6.665 -1.823 -22.267 1.00 77.88 83 THR A C 1
ATOM 632 O O . THR A 1 83 ? 6.443 -2.373 -21.180 1.00 77.88 83 THR A O 1
ATOM 635 N N . PRO A 1 84 ? 5.637 -1.276 -22.951 1.00 66.50 84 PRO A N 1
ATOM 636 C CA . PRO A 1 84 ? 4.348 -0.977 -22.324 1.00 66.50 84 PRO A CA 1
ATOM 637 C C . PRO A 1 84 ? 3.513 -2.239 -22.082 1.00 66.50 84 PRO A C 1
ATOM 639 O O . PRO A 1 84 ? 2.586 -2.223 -21.275 1.00 66.50 84 PRO A O 1
ATOM 642 N N . SER A 1 85 ? 3.839 -3.342 -22.765 1.00 74.88 85 SER A N 1
ATOM 643 C CA . SER A 1 85 ? 3.082 -4.598 -22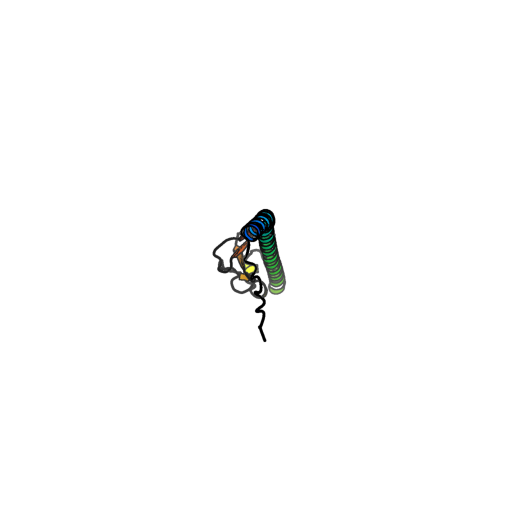.750 1.00 74.88 85 SER A CA 1
ATOM 644 C C . SER A 1 85 ? 2.917 -5.192 -21.351 1.00 74.88 85 SER A C 1
ATOM 646 O O . SER A 1 85 ? 1.876 -5.777 -21.061 1.00 74.88 85 SER A O 1
ATOM 648 N N . TYR A 1 86 ? 3.915 -5.032 -20.475 1.00 78.31 86 TYR A N 1
ATOM 649 C CA . TYR A 1 86 ? 3.860 -5.557 -19.106 1.00 78.31 86 TYR A CA 1
ATOM 650 C C . TYR A 1 86 ? 3.741 -4.471 -18.054 1.00 78.31 86 TYR A C 1
ATOM 652 O O . TYR A 1 86 ? 3.023 -4.648 -17.069 1.00 78.31 86 TYR A O 1
ATOM 660 N N . LEU A 1 87 ? 4.393 -3.331 -18.258 1.00 83.62 87 LEU A N 1
ATOM 661 C CA . LEU A 1 87 ? 4.344 -2.238 -17.299 1.00 83.62 87 LEU A CA 1
ATOM 662 C C . LEU A 1 87 ? 3.072 -1.403 -17.416 1.00 83.62 87 LEU A C 1
ATOM 664 O O . LEU A 1 87 ? 2.666 -0.822 -16.424 1.00 83.62 87 LEU A O 1
ATOM 668 N N . GLY A 1 88 ? 2.355 -1.450 -18.538 1.00 79.81 88 GLY A N 1
ATOM 669 C CA . GLY A 1 88 ? 1.161 -0.645 -18.783 1.00 79.81 88 GLY A CA 1
ATOM 670 C C . GLY A 1 88 ? 1.497 0.754 -19.299 1.00 79.81 88 GLY A C 1
ATOM 671 O O . GLY A 1 88 ? 2.583 1.283 -19.072 1.00 79.81 88 GLY A O 1
ATOM 672 N N . THR A 1 89 ? 0.550 1.357 -20.016 1.00 79.00 89 THR A N 1
ATOM 673 C CA . THR A 1 89 ? 0.696 2.706 -20.57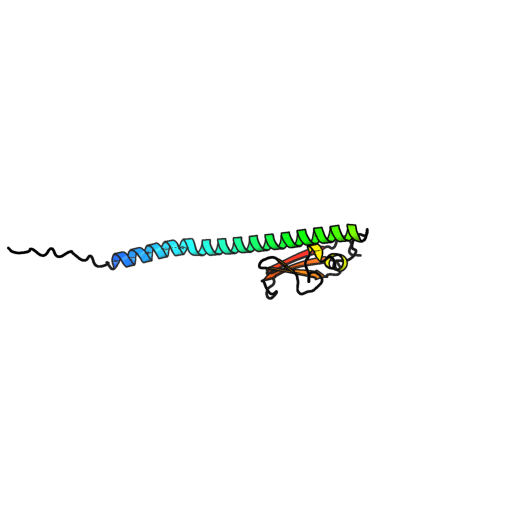8 1.00 79.00 89 THR A CA 1
ATOM 674 C C . THR A 1 89 ? 0.943 3.732 -19.471 1.00 79.00 89 THR A C 1
ATOM 676 O O . THR A 1 89 ? 0.178 3.784 -18.508 1.00 79.00 89 THR A O 1
ATOM 679 N N . GLY A 1 90 ? 1.992 4.549 -19.618 1.00 78.00 90 GLY A N 1
ATOM 680 C C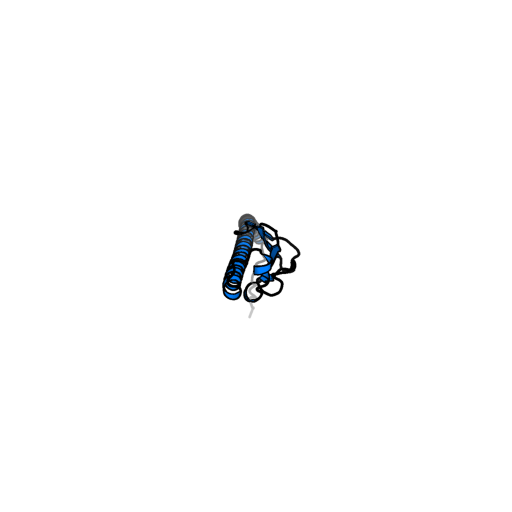A . GLY A 1 90 ? 2.364 5.576 -18.640 1.00 78.00 90 GLY 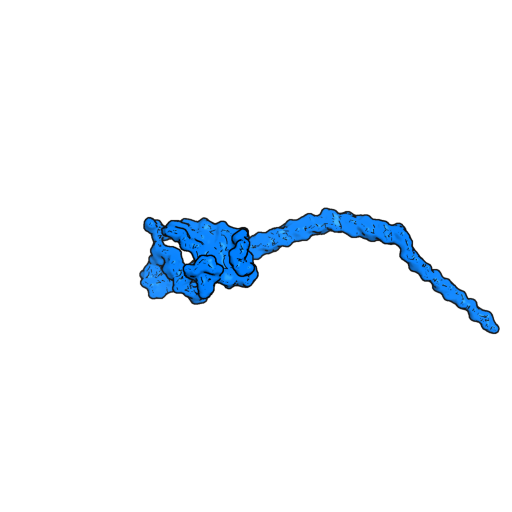A CA 1
ATOM 681 C C . GLY A 1 90 ? 3.504 5.174 -17.703 1.00 78.00 90 GLY A C 1
ATOM 682 O O . GLY A 1 90 ? 3.953 6.013 -16.924 1.00 78.00 90 GLY A O 1
ATOM 683 N N . ALA A 1 91 ? 4.021 3.946 -17.802 1.00 80.62 91 ALA A N 1
ATOM 684 C CA . ALA A 1 91 ? 5.170 3.487 -17.020 1.00 80.62 91 ALA A CA 1
ATOM 685 C C . ALA A 1 91 ? 6.456 4.277 -17.281 1.00 80.62 91 ALA A C 1
ATOM 687 O O . ALA A 1 91 ? 7.268 4.431 -16.374 1.00 80.62 91 ALA A O 1
ATOM 688 N N . GLU A 1 92 ? 6.624 4.793 -18.500 1.00 74.38 92 GLU A N 1
ATOM 689 C CA . GLU A 1 92 ? 7.744 5.662 -18.873 1.00 74.38 92 GLU A CA 1
ATOM 690 C C . GLU A 1 92 ? 7.567 7.126 -18.432 1.00 74.38 92 GLU A C 1
ATOM 692 O O . GLU A 1 92 ? 8.468 7.943 -18.612 1.00 74.38 92 GLU A O 1
ATOM 697 N N . THR A 1 93 ? 6.408 7.470 -17.866 1.00 76.06 93 THR A N 1
ATOM 698 C CA . THR A 1 93 ? 6.083 8.828 -17.422 1.00 76.06 93 THR A CA 1
ATOM 699 C C . THR A 1 93 ? 6.067 8.921 -15.900 1.00 76.06 93 THR A C 1
ATOM 701 O O . THR A 1 93 ? 5.710 7.965 -15.211 1.00 76.06 93 THR A O 1
ATOM 704 N N . ASP A 1 94 ? 6.289 10.122 -15.367 1.00 73.06 94 ASP A N 1
ATOM 705 C CA . ASP A 1 94 ? 6.136 10.397 -13.930 1.00 73.06 94 ASP A CA 1
ATOM 706 C C . ASP A 1 94 ? 4.681 10.257 -13.433 1.00 73.06 94 ASP A C 1
ATOM 708 O O . ASP A 1 94 ? 4.416 10.381 -12.240 1.00 73.06 94 ASP A O 1
ATOM 712 N N . THR A 1 95 ? 3.711 9.996 -14.321 1.00 77.50 95 THR A N 1
ATOM 713 C CA . THR A 1 95 ? 2.304 9.784 -13.940 1.00 77.50 95 THR A CA 1
ATOM 714 C C . THR A 1 95 ? 2.039 8.385 -13.379 1.00 77.50 95 THR A C 1
ATOM 716 O O . THR A 1 95 ? 1.102 8.212 -12.596 1.00 77.50 95 THR A O 1
ATOM 719 N N . GLY A 1 96 ? 2.902 7.413 -13.690 1.00 82.44 96 GLY A N 1
ATOM 720 C CA . GLY A 1 96 ? 2.806 6.047 -13.192 1.00 82.44 96 GLY A CA 1
ATOM 721 C C . GLY A 1 96 ? 1.662 5.230 -13.786 1.00 82.44 96 GLY A C 1
ATOM 722 O O . GLY A 1 96 ? 0.882 5.672 -14.624 1.00 82.44 96 GLY A O 1
ATOM 723 N N . VAL A 1 97 ? 1.564 3.996 -13.315 1.00 87.56 97 VAL A N 1
ATOM 724 C CA . VAL A 1 97 ? 0.675 2.950 -13.813 1.00 87.56 97 VAL A CA 1
ATOM 725 C C . VAL A 1 97 ? -0.333 2.605 -12.733 1.00 87.56 97 VAL A C 1
ATOM 727 O O . VAL A 1 97 ? 0.034 2.344 -11.591 1.00 87.56 97 VAL A O 1
ATOM 730 N N . ASN A 1 98 ? -1.610 2.527 -13.087 1.00 88.19 98 ASN A N 1
ATOM 731 C CA . ASN A 1 98 ? -2.624 2.077 -12.139 1.00 88.19 98 ASN A CA 1
ATOM 732 C C . ASN A 1 98 ? -2.518 0.566 -11.891 1.00 88.19 98 ASN A C 1
ATOM 734 O O . ASN A 1 98 ? -2.526 -0.232 -12.830 1.00 88.19 98 ASN A O 1
ATOM 738 N N . ILE A 1 99 ? -2.449 0.191 -10.616 1.00 84.56 99 ILE A N 1
ATOM 739 C CA . ILE A 1 99 ? -2.447 -1.188 -10.131 1.00 84.56 99 ILE A CA 1
ATOM 740 C C . ILE A 1 99 ? -3.533 -1.307 -9.066 1.00 84.56 99 ILE A C 1
ATOM 742 O O . ILE A 1 99 ? -3.327 -0.963 -7.901 1.00 84.56 99 ILE A O 1
ATOM 746 N N . GLY A 1 100 ? -4.723 -1.736 -9.493 1.00 84.81 100 GLY A N 1
ATOM 747 C CA . GLY A 1 100 ? -5.901 -1.811 -8.631 1.00 84.81 100 GLY A CA 1
ATOM 748 C C . GLY A 1 100 ? -6.239 -0.458 -7.996 1.00 84.81 100 GLY A C 1
ATOM 749 O O . GLY A 1 100 ? -6.626 0.488 -8.687 1.00 84.81 100 GLY A O 1
ATOM 750 N N . ASP A 1 101 ? -6.080 -0.379 -6.674 1.00 85.88 101 ASP A N 1
ATOM 751 C CA . ASP A 1 101 ? -6.352 0.814 -5.861 1.00 85.88 101 ASP A CA 1
ATOM 752 C C . ASP A 1 101 ? -5.138 1.738 -5.676 1.00 85.88 101 ASP A C 1
ATOM 754 O O . ASP A 1 101 ? -5.215 2.745 -4.968 1.00 85.88 101 ASP A O 1
ATOM 758 N N . TYR A 1 102 ? -4.020 1.433 -6.331 1.00 90.06 102 TYR A N 1
ATOM 759 C CA . TYR A 1 102 ? -2.780 2.189 -6.225 1.00 90.06 102 TYR A CA 1
ATOM 760 C C . TYR A 1 102 ? -2.294 2.682 -7.583 1.00 90.06 102 TYR A C 1
ATOM 762 O O . TYR A 1 102 ? -2.699 2.196 -8.640 1.00 90.06 102 TYR A O 1
ATOM 770 N N . ASN A 1 103 ? -1.395 3.656 -7.550 1.00 90.56 103 ASN A N 1
ATOM 771 C CA . ASN A 1 103 ? -0.635 4.101 -8.707 1.00 90.56 103 ASN A CA 1
ATOM 772 C C . ASN A 1 103 ? 0.850 3.817 -8.458 1.00 90.56 103 ASN A C 1
ATOM 774 O O . ASN A 1 103 ? 1.383 4.155 -7.404 1.00 90.56 103 ASN A O 1
ATOM 778 N N . MET A 1 104 ? 1.504 3.155 -9.404 1.00 89.12 104 MET A N 1
ATOM 779 C CA . MET A 1 104 ? 2.909 2.782 -9.335 1.00 89.12 104 MET A CA 1
ATOM 780 C C . MET A 1 104 ? 3.732 3.634 -10.282 1.00 89.12 104 MET A C 1
ATOM 782 O O . MET A 1 104 ? 3.577 3.551 -11.495 1.00 89.12 104 MET A O 1
ATOM 786 N N . GLN A 1 105 ? 4.632 4.429 -9.725 1.00 88.56 105 GLN A N 1
ATOM 787 C CA . GLN A 1 105 ? 5.554 5.268 -10.475 1.00 88.56 105 GLN A CA 1
ATOM 788 C C . GLN A 1 105 ? 6.934 4.631 -10.473 1.00 88.56 105 GLN A C 1
ATOM 790 O O . GLN A 1 105 ? 7.483 4.327 -9.413 1.00 88.56 105 GLN A O 1
ATOM 795 N N . TYR A 1 106 ? 7.490 4.457 -11.664 1.00 84.94 106 TYR A N 1
ATOM 796 C CA . TYR A 1 106 ? 8.879 4.072 -11.849 1.00 84.94 106 TYR A CA 1
ATOM 797 C C . TYR A 1 106 ? 9.655 5.353 -12.125 1.00 84.94 106 TYR A C 1
ATOM 799 O O . TYR A 1 106 ? 9.521 5.957 -13.184 1.00 84.94 106 TYR A O 1
ATOM 807 N N . VAL A 1 107 ? 10.416 5.807 -11.138 1.00 76.38 107 VAL A N 1
ATOM 808 C CA . VAL A 1 107 ? 11.199 7.033 -11.246 1.00 76.38 107 VAL A CA 1
ATOM 809 C C . VAL A 1 107 ? 12.573 6.682 -11.794 1.00 76.38 107 VAL A C 1
ATOM 811 O O . VAL A 1 107 ? 13.280 5.805 -11.287 1.00 76.38 107 VAL A O 1
ATOM 814 N N . LYS A 1 108 ? 12.945 7.399 -12.850 1.00 70.25 108 LYS A N 1
ATOM 815 C CA . LYS A 1 108 ? 14.257 7.319 -13.480 1.00 70.25 108 LYS A CA 1
ATOM 816 C C . LYS A 1 108 ? 15.300 7.971 -12.569 1.00 70.25 108 LYS A C 1
ATOM 818 O O . LYS A 1 108 ? 15.324 9.192 -12.444 1.00 70.25 108 LYS A O 1
ATOM 823 N N . SER A 1 109 ? 16.210 7.182 -12.005 1.00 68.12 109 SER A N 1
ATOM 824 C CA . SER A 1 109 ? 17.505 7.687 -11.536 1.00 68.12 109 SER A CA 1
ATOM 825 C C . SER A 1 109 ? 18.617 7.143 -12.438 1.00 68.12 109 SER A C 1
ATOM 827 O O . SER A 1 109 ? 18.460 6.113 -13.090 1.00 68.12 109 SER A O 1
ATOM 829 N N . ALA A 1 110 ? 19.719 7.884 -12.563 1.00 63.88 110 ALA A N 1
ATOM 830 C CA . ALA A 1 110 ? 20.831 7.514 -13.443 1.00 63.88 110 ALA A CA 1
ATOM 831 C C . ALA A 1 110 ? 21.516 6.202 -13.012 1.00 63.88 110 ALA A C 1
ATOM 833 O O . ALA A 1 110 ? 22.128 5.529 -13.833 1.00 63.88 110 ALA A O 1
ATOM 834 N N . THR A 1 111 ? 21.392 5.838 -11.735 1.00 73.62 111 THR A N 1
ATOM 835 C CA . THR A 1 111 ? 22.103 4.709 -11.118 1.00 73.62 111 THR A CA 1
ATOM 836 C C . THR A 1 111 ? 21.203 3.811 -10.276 1.00 73.62 111 THR A C 1
ATOM 838 O O . THR A 1 111 ? 21.640 2.766 -9.802 1.00 73.62 111 THR A O 1
ATOM 841 N N . GLU A 1 112 ? 19.945 4.194 -10.067 1.00 78.94 112 GLU A N 1
ATOM 842 C CA . GLU A 1 112 ? 19.021 3.483 -9.188 1.00 78.94 112 GLU A CA 1
ATOM 843 C C . GLU A 1 112 ? 17.633 3.401 -9.813 1.00 78.94 112 GLU A C 1
ATOM 845 O O . GLU A 1 112 ? 17.138 4.354 -10.412 1.00 78.94 112 GLU A O 1
ATOM 850 N N . LEU A 1 113 ? 16.970 2.267 -9.630 1.00 81.75 113 LEU A N 1
ATOM 851 C CA . LEU A 1 113 ? 15.547 2.145 -9.878 1.00 81.75 113 LEU A CA 1
ATOM 852 C C . LEU A 1 113 ? 14.803 2.534 -8.608 1.00 81.75 113 LEU A C 1
ATOM 854 O O . LEU A 1 113 ? 14.928 1.876 -7.574 1.00 81.75 113 LEU A O 1
ATOM 858 N N . GLN A 1 114 ? 14.004 3.590 -8.709 1.00 86.00 114 GLN A N 1
ATOM 859 C CA . GLN A 1 114 ? 13.079 3.985 -7.660 1.00 86.00 114 GLN A CA 1
ATOM 860 C C . GLN A 1 114 ? 11.667 3.606 -8.071 1.00 86.00 114 GLN A C 1
ATOM 862 O O . GLN A 1 114 ? 11.151 4.073 -9.083 1.00 86.00 114 GLN A O 1
ATOM 867 N N . VAL A 1 115 ? 11.021 2.770 -7.271 1.00 87.75 115 VAL A N 1
ATOM 868 C CA . VAL A 1 115 ? 9.625 2.399 -7.473 1.00 87.75 115 VAL A CA 1
ATOM 869 C C . VAL A 1 115 ? 8.809 2.943 -6.324 1.00 87.75 115 VAL A C 1
ATOM 871 O O . VAL A 1 115 ? 9.040 2.628 -5.158 1.00 87.75 115 VAL A O 1
ATOM 874 N N . THR A 1 116 ? 7.866 3.806 -6.673 1.00 88.94 116 THR A N 1
ATOM 875 C CA . THR A 1 116 ? 7.040 4.547 -5.731 1.00 88.94 116 THR A CA 1
ATOM 876 C C . THR A 1 116 ? 5.596 4.102 -5.874 1.00 88.94 116 THR A C 1
ATOM 878 O O . THR A 1 116 ? 4.981 4.260 -6.926 1.00 88.94 116 THR A O 1
ATOM 881 N N . LEU A 1 117 ? 5.040 3.564 -4.795 1.00 90.62 117 LEU A N 1
ATOM 882 C CA . LEU A 1 117 ? 3.624 3.269 -4.670 1.00 90.62 117 LEU A CA 1
ATOM 883 C C . LEU A 1 117 ? 2.903 4.502 -4.125 1.00 90.62 117 LEU A C 1
ATOM 885 O O . LEU A 1 117 ? 3.293 5.069 -3.101 1.00 90.62 117 LEU A O 1
ATOM 889 N N . ARG A 1 118 ? 1.828 4.901 -4.796 1.00 90.69 118 ARG A N 1
ATOM 890 C CA . ARG A 1 118 ? 1.006 6.061 -4.458 1.00 90.69 118 ARG A CA 1
ATOM 891 C C . ARG A 1 118 ? -0.456 5.672 -4.329 1.00 90.69 118 ARG A C 1
ATOM 893 O O . ARG A 1 118 ? -0.896 4.660 -4.876 1.00 90.69 118 ARG A O 1
ATOM 900 N N . SER A 1 119 ? -1.218 6.494 -3.618 1.00 88.12 119 SER A N 1
ATOM 901 C CA . SER A 1 119 ? -2.675 6.378 -3.589 1.00 88.12 119 SER A CA 1
ATOM 902 C C . SER A 1 119 ? -3.266 6.532 -4.995 1.00 88.12 119 SER A C 1
ATOM 904 O O . SER A 1 119 ? -2.665 7.158 -5.875 1.00 88.12 119 SER A O 1
ATOM 906 N N . LYS A 1 120 ? -4.456 5.964 -5.223 1.00 80.69 120 LYS A N 1
ATOM 907 C CA . LYS A 1 120 ? -5.215 6.151 -6.467 1.00 80.69 120 LYS A CA 1
ATOM 908 C C . LYS A 1 120 ? -5.322 7.641 -6.812 1.00 80.69 120 LYS A C 1
ATOM 910 O O . LYS A 1 120 ? -5.786 8.433 -5.996 1.00 80.69 120 LYS A O 1
ATOM 915 N N . GLY A 1 121 ? -4.878 8.019 -8.012 1.00 74.12 121 GLY A N 1
ATOM 916 C CA . GLY A 1 121 ? -4.798 9.421 -8.447 1.00 74.12 121 GLY A CA 1
ATOM 917 C C . GLY A 1 121 ? -3.464 10.119 -8.152 1.00 74.12 121 GLY A C 1
ATOM 918 O O . GLY A 1 121 ? -3.320 11.296 -8.463 1.00 74.12 121 GLY A O 1
ATOM 919 N N . GLY A 1 122 ? -2.480 9.421 -7.575 1.00 75.44 122 GLY A N 1
ATOM 920 C CA . GLY A 1 122 ? -1.094 9.890 -7.471 1.00 75.44 122 GLY A CA 1
ATOM 921 C C . GLY A 1 122 ? -0.840 10.966 -6.407 1.00 75.44 122 GLY A C 1
ATOM 922 O O . GLY A 1 122 ? 0.275 11.474 -6.312 1.00 75.44 122 GLY A O 1
ATOM 923 N N . ALA A 1 123 ? -1.821 11.314 -5.571 1.00 76.50 123 ALA A N 1
ATOM 924 C CA . ALA A 1 123 ? -1.690 12.434 -4.636 1.00 76.50 123 ALA A CA 1
ATOM 925 C C . ALA A 1 123 ? -0.714 12.157 -3.475 1.00 76.50 123 ALA A C 1
ATOM 927 O O . ALA A 1 123 ? 0.060 13.036 -3.101 1.00 76.50 123 ALA A O 1
ATOM 928 N N . THR A 1 124 ? -0.699 10.937 -2.931 1.00 84.69 124 THR A N 1
ATOM 929 C CA . THR A 1 124 ? 0.066 10.603 -1.715 1.00 84.69 124 THR A CA 1
ATOM 930 C C . THR A 1 124 ? 1.049 9.474 -1.980 1.00 84.69 124 THR A C 1
ATOM 932 O O . THR A 1 124 ? 0.653 8.440 -2.511 1.00 84.69 124 THR A O 1
ATOM 935 N N . VAL A 1 125 ? 2.310 9.646 -1.576 1.00 86.88 125 VAL A N 1
ATOM 936 C CA . VAL A 1 125 ? 3.311 8.568 -1.574 1.00 86.88 125 VAL A CA 1
ATOM 937 C C . VAL A 1 125 ? 3.068 7.660 -0.371 1.00 86.88 125 VAL A C 1
ATOM 939 O O . VAL A 1 125 ? 3.044 8.131 0.762 1.00 86.88 125 VAL A O 1
ATOM 942 N N . LEU A 1 126 ? 2.873 6.367 -0.628 1.00 87.00 126 LEU A N 1
ATOM 943 C CA . LEU A 1 126 ? 2.606 5.345 0.389 1.00 87.00 126 LEU A CA 1
ATOM 944 C C . LEU A 1 126 ? 3.868 4.550 0.734 1.00 87.00 126 LEU A C 1
ATOM 946 O O . LEU A 1 126 ? 4.076 4.172 1.884 1.00 87.00 126 LEU A O 1
ATOM 950 N N . SER A 1 127 ? 4.711 4.279 -0.262 1.00 85.56 127 SER A N 1
ATOM 951 C CA . SER A 1 127 ? 5.974 3.566 -0.084 1.00 85.56 127 SER A CA 1
ATOM 952 C C . SER A 1 127 ? 6.900 3.830 -1.267 1.00 85.56 127 SER A C 1
ATOM 954 O O . SER A 1 127 ? 6.434 3.888 -2.403 1.00 85.56 127 SER A O 1
ATOM 956 N N . THR A 1 128 ? 8.201 3.937 -1.012 1.00 86.94 128 THR A N 1
ATOM 957 C CA . THR A 1 128 ? 9.232 4.008 -2.052 1.00 86.94 128 THR A CA 1
ATOM 958 C C . THR A 1 128 ? 10.274 2.940 -1.775 1.00 86.94 128 THR A C 1
ATOM 960 O O . THR A 1 128 ? 10.762 2.816 -0.652 1.00 86.94 128 THR A O 1
ATOM 963 N N . MET A 1 129 ? 10.609 2.173 -2.804 1.00 84.56 129 MET A N 1
ATOM 964 C CA . MET A 1 129 ? 11.727 1.246 -2.802 1.00 84.56 129 MET A CA 1
ATOM 965 C C . MET A 1 129 ? 12.770 1.745 -3.793 1.00 84.56 129 MET A C 1
ATOM 967 O O . MET A 1 129 ? 12.441 2.044 -4.938 1.00 84.56 129 MET A O 1
ATOM 971 N N . THR A 1 130 ? 14.021 1.796 -3.353 1.00 85.19 130 THR A N 1
ATOM 972 C CA . THR A 1 130 ? 15.168 2.140 -4.193 1.00 85.19 130 THR A CA 1
ATOM 973 C C . THR A 1 130 ? 16.073 0.926 -4.283 1.00 85.19 130 THR A C 1
ATOM 975 O O . THR A 1 130 ? 16.385 0.303 -3.267 1.00 85.19 130 THR A O 1
ATOM 978 N N . THR A 1 131 ? 16.481 0.568 -5.493 1.00 81.56 131 THR A N 1
ATOM 979 C CA . THR A 1 131 ? 17.451 -0.499 -5.732 1.00 81.56 131 THR A CA 1
ATOM 980 C C . THR A 1 131 ? 18.500 -0.032 -6.730 1.00 81.56 131 THR A C 1
ATOM 982 O O . THR A 1 131 ? 18.189 0.728 -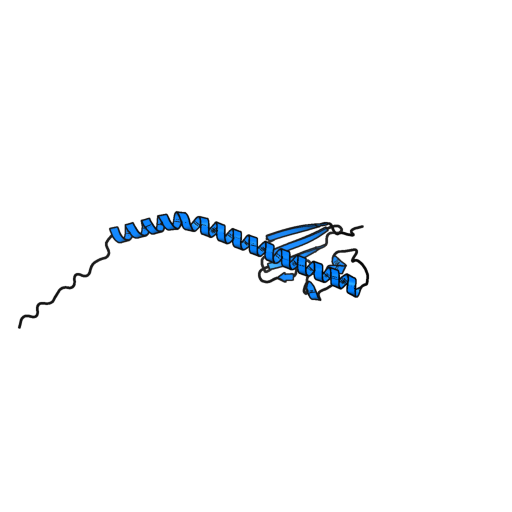7.646 1.00 81.56 131 THR A O 1
ATOM 985 N N . ALA A 1 132 ? 19.748 -0.456 -6.540 1.00 81.38 132 ALA A N 1
ATOM 986 C CA . ALA A 1 132 ? 20.833 -0.108 -7.447 1.00 81.38 132 ALA A CA 1
ATOM 987 C C . ALA A 1 132 ? 20.594 -0.737 -8.824 1.00 81.38 132 ALA A C 1
ATOM 989 O O . ALA A 1 132 ? 20.199 -1.901 -8.933 1.00 81.38 132 ALA A O 1
ATOM 990 N N . TRP A 1 133 ? 20.839 0.037 -9.877 1.00 81.56 133 TRP A N 1
ATOM 991 C CA . TRP A 1 133 ? 20.732 -0.449 -11.242 1.00 81.56 133 TRP A CA 1
ATOM 992 C C . TRP A 1 133 ? 21.935 -1.360 -11.557 1.00 81.56 133 TRP A C 1
ATOM 994 O O . TRP A 1 133 ? 23.075 -0.920 -11.407 1.00 81.56 133 TRP A O 1
ATOM 1004 N N . PRO A 1 134 ? 21.729 -2.626 -11.975 1.00 70.44 134 PRO A N 1
ATOM 1005 C CA . PRO A 1 134 ? 22.810 -3.614 -12.033 1.00 70.44 134 PRO A CA 1
ATOM 1006 C C . PRO A 1 134 ? 23.928 -3.296 -13.038 1.00 70.44 134 PRO A C 1
ATOM 1008 O O . PRO A 1 134 ? 25.014 -3.860 -12.939 1.00 70.44 134 PRO A O 1
ATOM 1011 N N . ASN A 1 135 ? 23.675 -2.430 -14.016 1.00 69.12 135 ASN A N 1
ATOM 1012 C CA . ASN A 1 135 ? 24.620 -2.046 -15.064 1.00 69.12 135 ASN A CA 1
ATOM 1013 C C . ASN A 1 135 ? 24.638 -0.529 -15.300 1.00 69.12 135 ASN A C 1
ATOM 1015 O O . ASN A 1 135 ? 24.772 -0.074 -16.436 1.00 69.12 135 ASN A O 1
ATOM 1019 N N . SER A 1 136 ? 24.508 0.255 -14.226 1.00 64.88 136 SER A N 1
ATOM 1020 C CA . SER A 1 136 ? 24.842 1.677 -14.278 1.00 64.88 136 SER A CA 1
ATOM 1021 C C . SER A 1 136 ? 26.346 1.833 -14.515 1.00 64.88 136 SER A C 1
ATOM 1023 O O . SER A 1 136 ? 27.135 1.379 -13.684 1.00 64.88 136 SER A O 1
ATOM 1025 N N . ASN A 1 137 ? 26.728 2.445 -15.637 1.00 57.75 137 ASN A N 1
ATOM 1026 C CA . ASN A 1 137 ? 28.097 2.919 -15.868 1.00 57.75 137 ASN A CA 1
ATOM 1027 C C . ASN A 1 137 ? 28.357 4.219 -15.107 1.00 57.75 137 ASN A C 1
ATOM 1029 O O . ASN A 1 137 ? 27.471 5.103 -15.157 1.00 57.75 137 ASN A O 1
#

pLDDT: mean 84.18, std 9.51, range [55.69, 97.38]